Protein AF-A0A6P0TMG6-F1 (afdb_monomer)

pLDDT: mean 80.6, std 15.2, range [54.03, 96.38]

Secondary structure (DSSP, 8-state):
-HHHHHHHHHHHHT--S--HHHHHH-HHHHHHSS-SSTT--S-TT----PPP----

Structure (mmCIF, N/CA/C/O backbone):
data_AF-A0A6P0TMG6-F1
#
_entry.id   AF-A0A6P0TMG6-F1
#
loop_
_atom_site.group_PDB
_atom_site.id
_atom_site.type_symbol
_atom_site.label_atom_id
_atom_site.label_alt_id
_atom_site.label_comp_id
_atom_site.label_asym_id
_atom_site.label_entity_id
_atom_site.label_seq_id
_atom_site.pdbx_PDB_ins_code
_atom_site.Cartn_x
_atom_site.Cartn_y
_atom_site.Cartn_z
_atom_site.occupancy
_atom_site.B_iso_or_equiv
_atom_site.auth_seq_id
_atom_site.auth_comp_id
_atom_site.auth_asym_id
_atom_site.auth_atom_id
_atom_site.pdbx_PDB_model_num
ATOM 1 N N . ILE A 1 1 ? 16.707 1.012 -11.418 1.00 86.56 1 ILE A N 1
ATOM 2 C CA . ILE A 1 1 ? 15.962 0.276 -12.475 1.00 86.56 1 ILE A CA 1
ATOM 3 C C . ILE A 1 1 ? 15.401 -1.038 -11.934 1.00 86.56 1 ILE A C 1
ATOM 5 O O . ILE A 1 1 ? 14.189 -1.189 -11.959 1.00 86.56 1 ILE A O 1
ATOM 9 N N . ALA A 1 2 ? 16.226 -1.930 -11.368 1.00 95.50 2 ALA A N 1
ATOM 10 C CA . ALA A 1 2 ? 15.755 -3.197 -10.789 1.00 95.50 2 ALA A CA 1
ATOM 11 C C . ALA A 1 2 ? 14.592 -3.029 -9.789 1.00 95.50 2 ALA A C 1
ATOM 13 O O . ALA A 1 2 ? 13.566 -3.682 -9.941 1.00 95.50 2 ALA A O 1
ATOM 14 N N . SER A 1 3 ? 14.688 -2.085 -8.844 1.00 95.50 3 SER A N 1
ATOM 15 C CA . SER A 1 3 ? 13.610 -1.825 -7.878 1.00 95.50 3 SER A CA 1
ATOM 16 C C . SER A 1 3 ? 12.310 -1.374 -8.548 1.00 95.50 3 SER A C 1
ATOM 18 O O . SER A 1 3 ? 11.244 -1.824 -8.163 1.00 95.50 3 SER A O 1
ATOM 20 N N . ALA A 1 4 ? 12.380 -0.531 -9.583 1.00 96.19 4 ALA A N 1
ATOM 21 C CA . ALA A 1 4 ? 11.185 -0.068 -10.292 1.00 96.19 4 ALA A CA 1
ATOM 22 C C . ALA A 1 4 ? 10.463 -1.223 -11.006 1.00 96.19 4 ALA A C 1
ATOM 24 O O . ALA A 1 4 ? 9.239 -1.295 -10.970 1.00 96.19 4 ALA A O 1
ATOM 25 N N . ILE A 1 5 ? 11.222 -2.151 -11.598 1.00 96.38 5 ILE A N 1
ATOM 26 C CA . ILE A 1 5 ? 10.669 -3.361 -12.221 1.00 96.38 5 ILE A CA 1
ATOM 27 C C . ILE A 1 5 ? 10.051 -4.264 -11.151 1.00 96.38 5 ILE A C 1
ATOM 29 O O . ILE A 1 5 ? 8.913 -4.691 -11.299 1.00 96.38 5 ILE A O 1
ATOM 33 N N . PHE A 1 6 ? 10.766 -4.508 -10.051 1.00 95.94 6 PHE A N 1
ATOM 34 C CA . PHE A 1 6 ? 10.292 -5.352 -8.955 1.00 95.94 6 PHE A CA 1
ATOM 35 C C . PHE A 1 6 ? 8.983 -4.835 -8.340 1.00 95.94 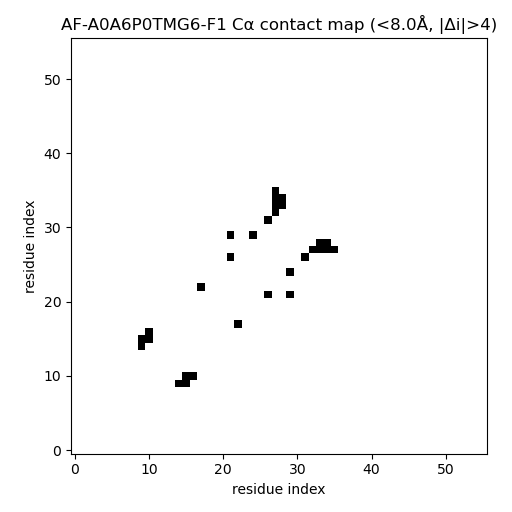6 PHE A C 1
ATOM 37 O O . PHE A 1 6 ? 7.995 -5.567 -8.275 1.00 95.94 6 PHE A O 1
ATOM 44 N N . TRP A 1 7 ? 8.940 -3.553 -7.964 1.00 95.81 7 TRP A N 1
ATOM 45 C CA . TRP A 1 7 ? 7.734 -2.926 -7.420 1.00 95.81 7 TRP A CA 1
ATOM 46 C C . TRP A 1 7 ? 6.604 -2.856 -8.454 1.00 95.81 7 TRP A C 1
ATOM 48 O O . TRP A 1 7 ? 5.439 -3.023 -8.097 1.00 95.81 7 TRP A O 1
ATOM 58 N N . GLY A 1 8 ? 6.934 -2.662 -9.735 1.00 95.38 8 GLY A N 1
ATOM 59 C CA . GLY A 1 8 ? 5.965 -2.692 -10.831 1.00 95.38 8 GLY A CA 1
ATOM 60 C C . GLY A 1 8 ? 5.292 -4.056 -10.990 1.00 95.38 8 GLY A C 1
ATOM 61 O O . GLY A 1 8 ? 4.071 -4.121 -11.117 1.00 95.38 8 GLY A O 1
ATOM 62 N N . VAL A 1 9 ? 6.064 -5.144 -10.915 1.00 96.19 9 VAL A N 1
ATOM 63 C CA . VAL A 1 9 ? 5.534 -6.515 -10.987 1.00 96.19 9 VAL A CA 1
ATOM 64 C C . VAL A 1 9 ? 4.630 -6.814 -9.792 1.00 96.19 9 VAL A C 1
ATOM 66 O O . VAL A 1 9 ? 3.509 -7.269 -9.997 1.00 96.19 9 VAL A O 1
ATOM 69 N N . LEU A 1 10 ? 5.059 -6.501 -8.564 1.00 95.81 10 LEU A N 1
ATOM 70 C CA . LEU A 1 10 ? 4.240 -6.720 -7.362 1.00 95.81 10 LEU A CA 1
ATOM 71 C C . LEU A 1 10 ? 2.922 -5.940 -7.396 1.00 95.81 10 LEU A C 1
ATOM 73 O O . LEU A 1 10 ? 1.872 -6.466 -7.027 1.00 95.81 10 LEU A O 1
ATOM 77 N N . LYS A 1 11 ?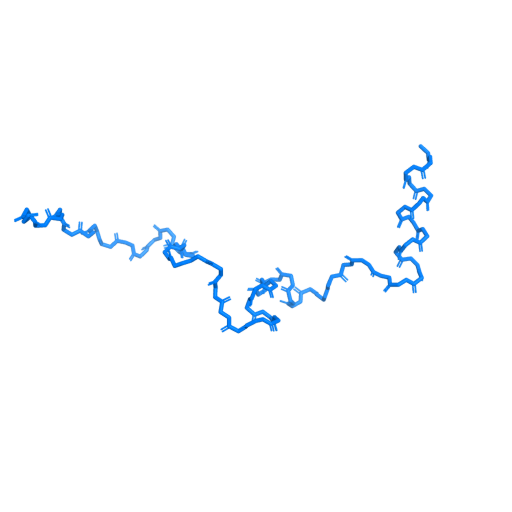 2.963 -4.693 -7.881 1.00 93.50 11 LYS A N 1
ATOM 78 C CA . LYS A 1 11 ? 1.760 -3.877 -8.057 1.00 93.50 11 LYS A CA 1
ATOM 79 C C . LYS A 1 11 ? 0.779 -4.504 -9.054 1.00 93.50 11 LYS A C 1
ATOM 81 O O . LYS A 1 11 ? -0.421 -4.378 -8.851 1.00 93.50 11 LYS A O 1
ATOM 86 N N . ALA A 1 12 ? 1.275 -5.144 -10.113 1.00 93.81 12 ALA A N 1
ATOM 87 C CA . ALA A 1 12 ? 0.442 -5.694 -11.179 1.00 93.81 12 ALA A CA 1
ATOM 88 C C . ALA A 1 12 ? -0.139 -7.084 -10.867 1.00 93.81 12 ALA A C 1
ATOM 90 O O . ALA A 1 12 ? -1.188 -7.424 -11.406 1.00 93.81 12 ALA A O 1
ATOM 91 N N . THR A 1 13 ? 0.537 -7.897 -10.050 1.00 95.94 13 THR A N 1
ATOM 92 C CA . THR A 1 13 ? 0.119 -9.284 -9.791 1.00 95.94 13 THR A CA 1
ATOM 93 C C . THR A 1 13 ? -0.769 -9.421 -8.563 1.00 95.94 13 THR A C 1
ATOM 95 O O . THR A 1 13 ? -1.854 -9.984 -8.658 1.00 95.94 13 THR A O 1
ATOM 98 N N . VAL A 1 14 ? -0.302 -8.932 -7.416 1.00 93.12 14 VAL A N 1
ATOM 99 C CA . VAL A 1 14 ? -0.985 -9.098 -6.123 1.00 93.12 14 VAL A CA 1
ATOM 100 C C . VAL A 1 14 ? -1.610 -7.800 -5.634 1.00 93.12 14 VAL A C 1
ATOM 102 O O . VAL A 1 14 ? -2.619 -7.836 -4.941 1.00 93.12 14 VAL A O 1
ATOM 105 N N . GLY A 1 15 ? -1.032 -6.657 -6.018 1.00 90.00 15 GLY A N 1
ATOM 106 C CA . GLY A 1 15 ? -1.336 -5.385 -5.376 1.00 90.00 15 GLY A CA 1
ATOM 107 C C . GLY A 1 15 ? -0.725 -5.337 -3.971 1.00 90.00 15 GLY A C 1
ATOM 108 O O . GLY A 1 15 ? -0.795 -6.288 -3.205 1.00 90.00 15 GLY A O 1
ATOM 109 N N . ILE A 1 16 ? -0.061 -4.231 -3.639 1.00 92.50 16 ILE A N 1
ATOM 110 C CA . ILE A 1 16 ? 0.631 -4.058 -2.342 1.00 92.50 16 ILE A CA 1
ATOM 111 C C . ILE A 1 16 ? 0.066 -2.900 -1.514 1.00 92.50 16 ILE A C 1
ATOM 113 O O . ILE A 1 16 ? 0.576 -2.598 -0.442 1.00 92.50 16 ILE A O 1
ATOM 117 N N . ARG A 1 17 ? -0.933 -2.194 -2.051 1.00 93.81 17 ARG A N 1
ATOM 118 C CA . ARG A 1 17 ? -1.588 -1.040 -1.427 1.00 93.81 17 ARG A CA 1
ATOM 119 C C . ARG A 1 17 ? -3.014 -1.447 -1.075 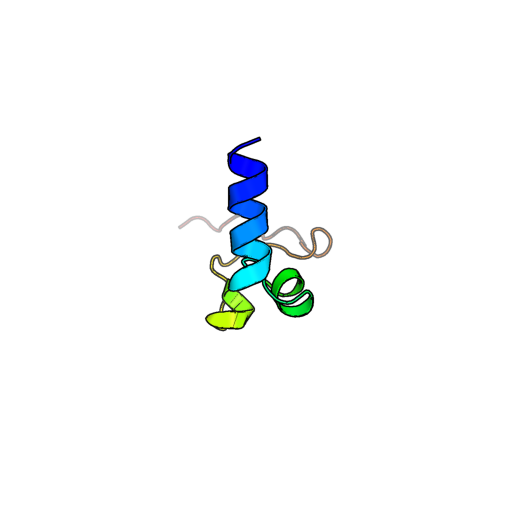1.00 93.81 17 ARG A C 1
ATOM 121 O O . ARG A 1 17 ? -3.641 -2.155 -1.861 1.00 93.81 17 ARG A O 1
ATOM 128 N N . VAL A 1 18 ? -3.486 -0.994 0.079 1.00 93.25 18 VAL A N 1
ATOM 129 C CA . VAL A 1 18 ? -4.862 -1.199 0.548 1.00 93.25 18 VAL A CA 1
ATOM 130 C C . VAL A 1 18 ? -5.832 -0.257 -0.168 1.00 93.25 18 VAL A C 1
ATOM 132 O O . VAL A 1 18 ? -5.410 0.558 -0.996 1.00 93.25 18 VAL A O 1
ATOM 135 N N . SER A 1 19 ? -7.130 -0.397 0.105 1.00 92.88 19 SER A N 1
ATOM 136 C CA . SER A 1 19 ? -8.139 0.518 -0.431 1.00 92.88 19 SER A CA 1
ATOM 137 C C . SER A 1 19 ? -7.930 1.943 0.107 1.00 92.88 19 SER A C 1
ATOM 139 O O . SER A 1 19 ? -7.340 2.131 1.169 1.00 92.88 19 SER A O 1
ATOM 141 N N . GLU A 1 20 ? -8.403 2.961 -0.618 1.00 93.56 20 GLU A N 1
ATOM 142 C CA . GLU A 1 20 ? -8.292 4.360 -0.164 1.00 93.56 20 GLU A CA 1
ATOM 143 C C . GLU A 1 20 ? -9.026 4.593 1.167 1.00 93.56 20 GLU A C 1
ATOM 145 O O . GLU A 1 20 ? -8.577 5.383 1.993 1.00 93.56 20 GLU A O 1
ATOM 150 N N . GLU A 1 21 ? -10.129 3.877 1.391 1.00 91.81 21 GLU A N 1
ATOM 151 C CA . GLU A 1 21 ? -10.894 3.922 2.636 1.00 91.81 21 GLU A CA 1
ATOM 152 C C . GLU A 1 21 ? -10.091 3.351 3.813 1.00 91.81 21 GLU A C 1
ATOM 154 O O . GLU A 1 21 ? -9.956 4.017 4.841 1.00 91.81 21 GLU A O 1
ATOM 159 N N . ASP A 1 22 ? -9.480 2.173 3.643 1.00 91.00 22 ASP A N 1
ATOM 160 C CA . ASP A 1 22 ? -8.654 1.543 4.684 1.00 91.00 22 ASP A CA 1
ATOM 161 C C . ASP A 1 22 ? -7.375 2.349 4.958 1.00 91.00 22 ASP A C 1
ATOM 163 O O . ASP A 1 22 ? -6.911 2.424 6.098 1.00 91.00 22 ASP A O 1
ATOM 167 N N . GLU A 1 23 ? -6.813 2.992 3.928 1.00 91.31 23 GLU A N 1
ATOM 168 C CA . GLU A 1 23 ? -5.656 3.883 4.065 1.00 91.31 23 GLU A CA 1
ATOM 169 C C . GLU A 1 23 ? -5.995 5.122 4.910 1.00 91.31 23 GLU A C 1
ATOM 171 O O . GLU A 1 23 ? -5.180 5.542 5.732 1.00 91.31 23 GLU A O 1
ATOM 176 N N . LEU A 1 24 ? -7.200 5.683 4.749 1.00 89.94 24 LEU A N 1
ATOM 177 C CA . LEU A 1 24 ? -7.680 6.829 5.531 1.00 89.94 24 LEU A CA 1
ATOM 178 C C . LEU A 1 24 ? -8.068 6.448 6.963 1.00 89.94 24 LEU A C 1
ATOM 180 O O . LEU A 1 24 ? -7.802 7.207 7.896 1.00 89.94 24 LEU A O 1
ATOM 184 N N . MET A 1 25 ? -8.711 5.295 7.1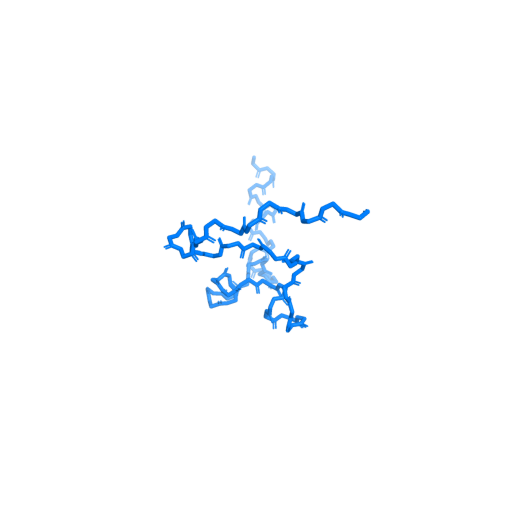40 1.00 88.19 25 MET A N 1
ATOM 185 C CA . MET A 1 25 ? -9.158 4.818 8.449 1.00 88.19 25 MET A CA 1
ATOM 186 C C . MET A 1 25 ? -7.991 4.319 9.315 1.00 88.19 25 MET A C 1
ATOM 188 O O . MET A 1 25 ? -8.021 4.477 10.536 1.00 88.19 25 MET A O 1
ATOM 192 N N . GLY A 1 26 ? -6.948 3.774 8.687 1.00 90.19 26 GLY A N 1
ATOM 193 C CA . GLY A 1 26 ? -5.800 3.164 9.347 1.00 90.19 26 GLY A CA 1
ATOM 194 C C . GLY A 1 26 ? -5.963 1.650 9.485 1.00 90.19 26 GLY A C 1
ATOM 195 O O . GLY A 1 26 ? -7.011 1.152 9.898 1.00 90.19 26 GLY A O 1
ATOM 196 N N . LEU A 1 27 ? -4.895 0.914 9.165 1.00 91.62 27 LEU A N 1
ATOM 197 C CA . LEU A 1 27 ? -4.949 -0.543 9.017 1.00 91.62 27 LEU A CA 1
ATOM 198 C C . LEU A 1 27 ? -5.206 -1.285 10.336 1.00 91.62 27 LEU A C 1
ATOM 200 O O . LEU A 1 27 ? -5.897 -2.300 10.349 1.00 91.62 27 LEU A O 1
ATOM 204 N N . ASP A 1 28 ? -4.720 -0.741 11.454 1.00 89.12 28 ASP A N 1
ATOM 205 C CA . ASP A 1 28 ? -4.996 -1.293 12.785 1.00 89.12 28 ASP A CA 1
ATOM 206 C C . ASP A 1 28 ? -6.508 -1.293 13.074 1.00 89.12 28 ASP A C 1
ATOM 208 O O . ASP A 1 28 ? -7.063 -2.278 13.559 1.00 89.12 28 ASP A O 1
ATOM 212 N N . ILE A 1 29 ? -7.207 -0.219 12.694 1.00 86.94 29 ILE A N 1
ATOM 213 C CA . ILE A 1 29 ? -8.660 -0.116 12.860 1.00 86.94 29 ILE A CA 1
ATOM 214 C C . ILE A 1 29 ? -9.377 -1.005 11.837 1.00 86.94 29 ILE A C 1
ATOM 216 O O . ILE A 1 29 ? -10.302 -1.722 12.214 1.00 86.94 29 ILE A O 1
ATOM 220 N N . ALA A 1 30 ? -8.941 -0.988 10.574 1.00 87.75 30 ALA A N 1
ATOM 221 C CA . ALA A 1 30 ? -9.574 -1.737 9.487 1.00 87.75 30 ALA A CA 1
ATOM 222 C C . ALA A 1 30 ? -9.518 -3.263 9.684 1.00 87.75 30 ALA A C 1
ATOM 224 O O . ALA A 1 30 ? -10.505 -3.952 9.434 1.00 87.75 30 ALA A O 1
ATOM 225 N N . GLU A 1 31 ?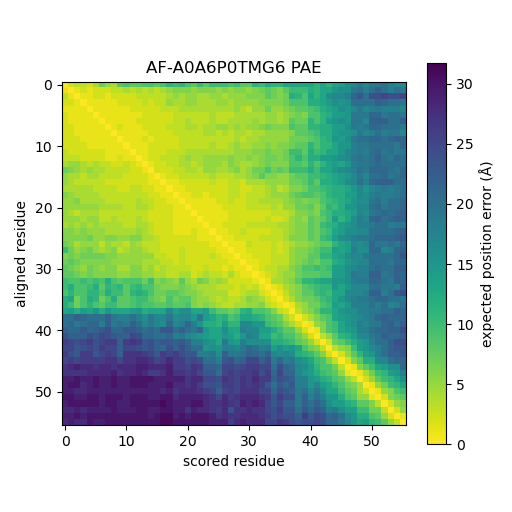 -8.389 -3.796 10.155 1.00 87.94 31 GLU A N 1
ATOM 226 C CA . GLU A 1 31 ? -8.181 -5.245 10.282 1.00 87.94 31 GLU A CA 1
ATOM 227 C C . GLU A 1 31 ? -8.376 -5.765 11.712 1.00 87.94 31 GLU A C 1
ATOM 229 O O . GLU A 1 31 ? -8.869 -6.877 11.901 1.00 87.94 31 GLU A O 1
ATOM 234 N N . HIS A 1 32 ? -8.002 -4.978 12.728 1.00 88.81 32 HIS A N 1
ATOM 235 C CA . HIS A 1 32 ? -7.969 -5.425 14.126 1.00 88.81 32 HIS A CA 1
ATOM 236 C C . HIS A 1 32 ? -9.031 -4.742 15.004 1.00 88.81 32 HIS A C 1
ATOM 238 O O . HIS A 1 32 ? -9.225 -5.147 16.151 1.00 88.81 32 HIS A O 1
ATOM 244 N N . GLY A 1 33 ? -9.748 -3.736 14.486 1.00 83.94 33 GLY A N 1
ATOM 245 C CA . GLY A 1 33 ? -10.853 -3.069 15.184 1.00 83.94 33 GLY A CA 1
ATOM 246 C C . GLY A 1 33 ? -10.429 -2.232 16.394 1.00 83.94 33 GLY A C 1
ATOM 247 O O . GLY A 1 33 ? -11.274 -1.861 17.210 1.00 83.94 33 GLY A O 1
ATOM 248 N N . MET A 1 34 ? -9.133 -1.948 16.541 1.00 83.69 34 MET A N 1
ATOM 249 C CA . MET A 1 34 ? -8.582 -1.203 17.670 1.00 83.69 34 MET A CA 1
ATOM 250 C C . MET A 1 34 ? -7.393 -0.350 17.240 1.00 83.69 34 MET A C 1
ATOM 252 O O . MET A 1 34 ? -6.655 -0.703 16.327 1.00 83.69 34 MET A O 1
ATOM 256 N N . GLU A 1 35 ? -7.188 0.776 17.918 1.00 82.00 35 GLU A N 1
ATOM 257 C CA . GLU A 1 35 ? -5.993 1.591 17.707 1.00 82.00 35 GLU A CA 1
ATOM 258 C C . GLU A 1 35 ? -4.776 0.919 18.351 1.00 82.00 35 GLU A C 1
ATOM 260 O O . GLU A 1 35 ? -4.847 0.476 19.499 1.00 82.00 35 GLU A O 1
ATOM 265 N N . ALA A 1 36 ? -3.644 0.878 17.639 1.00 81.12 36 ALA A N 1
ATOM 266 C CA . ALA A 1 36 ? -2.412 0.285 18.161 1.00 81.12 36 ALA A CA 1
ATOM 267 C C . ALA A 1 36 ? -1.874 1.006 19.411 1.00 81.12 36 ALA A C 1
ATOM 269 O O . ALA A 1 36 ? -1.231 0.380 20.254 1.00 81.12 36 ALA A O 1
ATOM 270 N N . TYR A 1 37 ? -2.149 2.309 19.553 1.00 80.94 37 TYR A N 1
ATOM 271 C CA . TYR A 1 37 ? -1.698 3.119 20.683 1.00 80.94 37 TYR A CA 1
ATOM 272 C C . TYR A 1 37 ? -2.807 4.035 21.202 1.00 80.94 37 TYR A C 1
ATOM 274 O O . TYR A 1 37 ? -3.317 4.889 20.481 1.00 80.94 37 TYR A O 1
ATOM 282 N N . SER A 1 38 ? -3.120 3.913 22.492 1.00 71.69 38 SER A N 1
ATOM 283 C CA . SER A 1 38 ? -4.005 4.843 23.194 1.00 71.69 38 SER A CA 1
ATOM 284 C C . SER A 1 38 ? -3.344 6.217 23.342 1.00 71.69 38 SER A C 1
ATOM 286 O O . SER A 1 38 ? -2.223 6.303 23.844 1.00 71.69 38 SER A O 1
ATOM 288 N N . GLY A 1 39 ? -4.058 7.289 22.989 1.00 65.25 39 GLY A N 1
ATOM 289 C CA . GLY A 1 39 ? -3.635 8.667 23.278 1.00 65.25 39 GLY A CA 1
ATOM 290 C C . GLY A 1 39 ? -3.120 9.472 22.084 1.00 65.25 39 GLY A C 1
ATOM 291 O O . GLY A 1 39 ? -2.625 10.581 22.284 1.00 65.25 39 GLY A O 1
ATOM 292 N N . PHE A 1 40 ? -3.261 8.977 20.850 1.00 62.03 40 PHE A N 1
ATOM 293 C CA . PHE A 1 40 ? -3.110 9.840 19.679 1.00 62.03 40 PHE A CA 1
ATOM 294 C C . PHE A 1 40 ? -4.282 10.819 19.612 1.00 62.03 40 PHE A C 1
ATOM 296 O O . PHE A 1 40 ? -5.427 10.460 19.349 1.00 62.03 40 PHE A O 1
ATOM 303 N N . VAL A 1 41 ?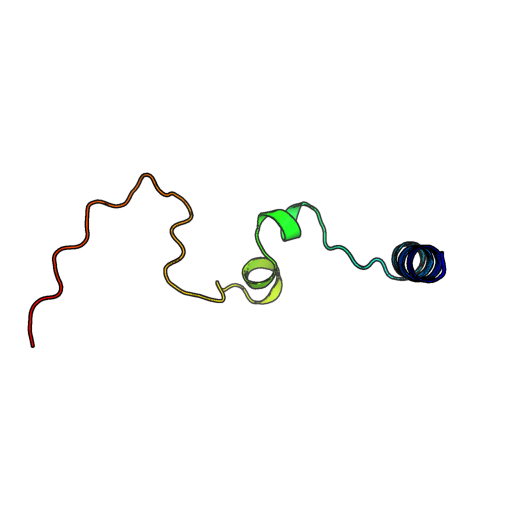 -3.985 12.087 19.863 1.00 61.66 41 VAL A N 1
ATOM 304 C CA . VAL A 1 41 ? -4.931 13.177 19.665 1.00 61.66 41 VAL A CA 1
ATOM 305 C C . VAL A 1 41 ? -5.094 13.370 18.153 1.00 61.66 41 VAL A C 1
ATOM 307 O O . VAL A 1 41 ? -4.233 13.965 17.511 1.00 61.66 41 VAL A O 1
ATOM 310 N N . LYS A 1 42 ? -6.179 12.841 17.573 1.00 61.66 42 LYS A N 1
ATOM 311 C CA . LYS A 1 42 ? -6.511 13.050 16.149 1.00 61.66 42 LYS A CA 1
ATOM 312 C C . LYS A 1 42 ? -6.845 14.517 15.838 1.00 61.66 42 LYS A C 1
ATOM 314 O O . LYS A 1 42 ? -6.670 14.948 14.706 1.00 61.66 42 LYS A O 1
ATOM 319 N N . ASP A 1 43 ? -7.197 15.294 16.866 1.00 57.00 43 ASP A N 1
ATOM 320 C CA . ASP A 1 43 ? -7.505 16.720 16.786 1.00 57.00 43 ASP A CA 1
ATOM 321 C C . ASP A 1 43 ? -6.699 17.530 17.807 1.00 57.00 43 ASP A C 1
ATOM 323 O O . ASP A 1 43 ? -7.065 17.630 18.978 1.00 57.00 43 ASP A O 1
ATOM 327 N N . ALA A 1 44 ? -5.615 18.180 17.374 1.00 57.12 44 ALA A N 1
ATOM 328 C CA . ALA A 1 44 ? -4.804 19.058 18.232 1.00 57.12 44 ALA A CA 1
ATOM 329 C C . ALA A 1 44 ? -5.587 20.241 18.860 1.00 57.12 44 ALA A C 1
ATOM 331 O O . ALA A 1 44 ? -5.034 20.978 19.673 1.00 57.12 44 ALA A O 1
ATOM 332 N N . ASN A 1 45 ? -6.867 20.423 18.512 1.00 56.19 45 ASN A N 1
ATOM 333 C CA . ASN A 1 45 ? -7.713 21.535 18.946 1.00 56.19 45 ASN A CA 1
ATOM 334 C C . ASN A 1 45 ? -8.710 21.209 20.073 1.00 56.19 45 ASN A C 1
ATOM 336 O O . ASN A 1 45 ? -9.492 22.087 20.434 1.00 56.19 45 ASN A O 1
ATOM 340 N N . THR A 1 46 ? -8.700 20.010 20.667 1.00 54.19 46 THR A N 1
ATOM 341 C CA . THR A 1 46 ? -9.640 19.673 21.761 1.00 54.19 46 THR A CA 1
ATOM 342 C C . THR A 1 46 ? -8.976 19.264 23.072 1.00 54.19 46 THR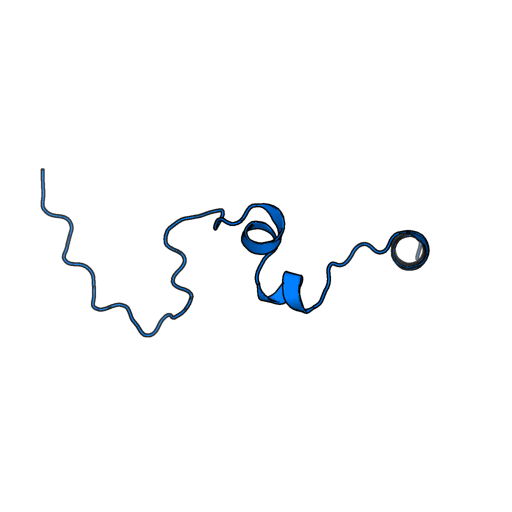 A C 1
ATOM 344 O O . THR A 1 46 ? -9.590 18.558 23.867 1.00 54.19 46 THR A O 1
ATOM 347 N N . VAL A 1 47 ? -7.750 19.716 23.350 1.00 61.50 47 VAL A N 1
ATOM 348 C CA . VAL A 1 47 ? -7.123 19.498 24.664 1.00 61.50 47 VAL A CA 1
ATOM 349 C C . VAL A 1 47 ? -7.382 20.707 25.575 1.00 61.50 47 VAL A C 1
ATOM 351 O O . VAL A 1 47 ? -6.621 21.675 25.516 1.00 61.50 47 VAL A O 1
ATOM 354 N N . PRO A 1 48 ? -8.393 20.701 26.470 1.00 57.66 48 PRO A N 1
ATOM 355 C CA . PRO A 1 48 ? -8.236 21.435 27.713 1.00 57.66 48 PRO A CA 1
ATOM 356 C C . PRO A 1 48 ? -7.124 20.723 28.4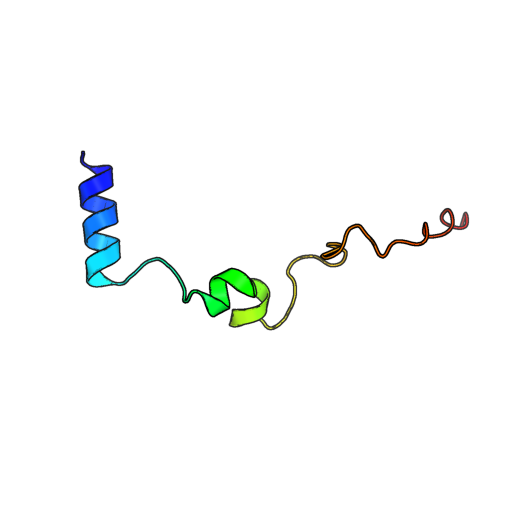85 1.00 57.66 48 PRO A C 1
ATOM 358 O O . PRO A 1 48 ? -7.200 19.516 28.712 1.00 57.66 48 PRO A O 1
ATOM 361 N N . ALA A 1 49 ? -6.059 21.461 28.803 1.00 60.91 49 ALA A N 1
ATOM 362 C CA . ALA A 1 49 ? -4.896 20.964 29.525 1.00 60.91 49 ALA A CA 1
ATOM 363 C C . ALA A 1 49 ? -5.329 20.045 30.678 1.00 60.91 49 ALA A C 1
ATOM 365 O O . ALA A 1 49 ? -5.966 20.490 31.634 1.00 60.91 49 ALA A O 1
ATOM 366 N N . SER A 1 50 ? -5.013 18.755 30.563 1.00 60.38 50 SER A N 1
ATOM 367 C CA . SER A 1 50 ? -5.194 17.795 31.647 1.00 60.38 50 SER A CA 1
ATOM 368 C C . SER A 1 50 ? -4.494 18.333 32.906 1.00 60.38 50 SER A C 1
ATOM 370 O O . SER A 1 50 ? -3.355 18.803 32.786 1.00 60.38 50 SER A O 1
ATOM 372 N N . PRO A 1 51 ? -5.135 18.308 34.094 1.00 67.56 51 PRO A N 1
ATOM 373 C CA . PRO A 1 51 ? -4.53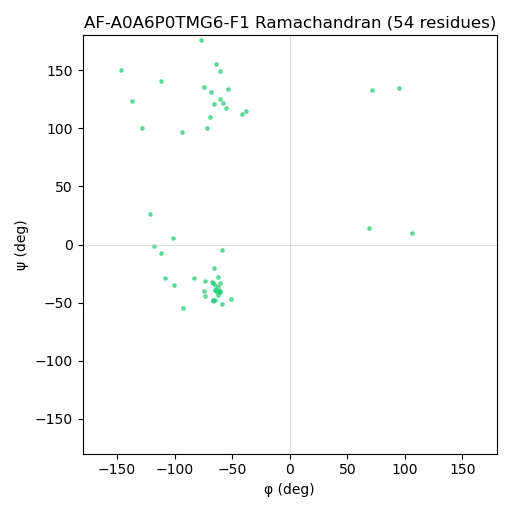4 18.846 35.309 1.00 67.56 51 PRO A CA 1
ATOM 374 C C . PRO A 1 51 ? -3.233 18.101 35.639 1.00 67.56 51 PRO A C 1
ATOM 376 O O . PRO A 1 51 ? -3.114 16.916 35.312 1.00 67.56 51 PRO A O 1
ATOM 379 N N . PRO A 1 52 ? -2.253 18.768 36.277 1.00 58.00 52 PRO A N 1
ATOM 380 C CA . PRO A 1 52 ? -0.983 18.143 36.606 1.00 58.00 52 PRO A CA 1
ATOM 381 C C . PRO A 1 52 ? -1.245 16.951 37.520 1.00 58.00 52 PRO A C 1
ATOM 383 O O . PRO A 1 52 ? -1.902 17.100 38.550 1.00 58.00 52 PRO A O 1
ATOM 386 N N . ALA A 1 53 ? -0.744 15.788 37.095 1.00 62.47 53 ALA A N 1
ATOM 387 C CA . ALA A 1 53 ? -0.833 14.520 37.798 1.00 62.47 53 ALA A CA 1
ATOM 388 C C . ALA A 1 53 ? -0.675 14.723 39.311 1.00 62.47 53 ALA A C 1
ATOM 390 O O . ALA A 1 53 ? 0.358 15.192 39.800 1.00 62.47 53 ALA A O 1
ATOM 391 N N . GLU A 1 54 ? -1.752 14.418 40.025 1.00 58.50 54 GLU A N 1
ATOM 392 C CA . GLU A 1 54 ? -1.805 14.423 41.472 1.00 58.50 54 GLU A CA 1
ATOM 393 C C . GLU A 1 54 ? -0.742 13.455 41.997 1.00 58.50 54 GLU A C 1
ATOM 395 O O . GLU A 1 54 ? -0.692 12.284 41.621 1.00 58.50 54 GLU A O 1
ATOM 400 N N . ARG A 1 55 ? 0.163 14.007 42.811 1.00 58.00 55 ARG A N 1
ATOM 401 C CA . ARG A 1 55 ? 1.212 13.288 43.531 1.00 58.00 55 ARG A CA 1
ATOM 402 C C . ARG A 1 55 ? 0.589 12.173 44.373 1.00 58.00 55 ARG A C 1
ATOM 404 O O . ARG A 1 55 ? -0.095 12.491 45.344 1.00 58.00 55 ARG A O 1
ATOM 411 N N . VAL A 1 56 ? 0.932 10.921 44.073 1.00 54.03 56 VAL A N 1
ATOM 412 C CA . VAL A 1 56 ? 0.961 9.806 45.033 1.00 54.03 56 VAL A CA 1
ATOM 413 C C . VAL A 1 56 ? 2.235 9.009 44.805 1.00 54.03 56 VAL A C 1
ATOM 415 O O . VAL A 1 56 ? 2.527 8.711 43.626 1.00 54.03 56 VAL A O 1
#

Radius of gyration: 19.68 Å; Cα contacts (8 Å, |Δi|>4): 15; chains: 1; bounding box: 27×31×58 Å

Foldseek 3Di:
DVVVVVVVVCCPPPRDDDDPVCVVVDVCCVPVVDDPDPDPPPDPPPDPDDPPPDDD

Sequence (56 aa):
IASAIFWGVLKATVGIRVSEEDELMGLDIAEHGMEAYSGFVKDANTVPASPPAERV

Mean predicted aligned error: 11.61 Å

Solvent-accessible surface area (backbone atoms only — not comparable to full-atom values): 3894 Å² total; per-residue (Å²): 108,71,65,60,53,54,55,50,51,46,51,72,74,75,50,85,72,77,55,74,66,42,63,71,70,30,61,46,41,67,76,68,72,41,73,92,62,91,83,75,71,91,55,91,85,74,74,77,80,76,76,80,80,80,88,126